Protein AF-A0A7C7QKV4-F1 (afdb_monomer_lite)

pLDDT: mean 95.87, std 2.91, range [82.12, 98.12]

Structure (mmCIF, N/CA/C/O backbone):
data_AF-A0A7C7QKV4-F1
#
_entry.id   AF-A0A7C7QKV4-F1
#
loop_
_atom_site.group_PDB
_atom_site.id
_atom_site.type_symbol
_atom_site.label_atom_id
_atom_site.label_alt_id
_atom_site.label_comp_id
_atom_site.label_asym_id
_atom_site.label_entity_id
_atom_site.label_seq_id
_atom_site.pdbx_PDB_ins_code
_atom_site.Cartn_x
_atom_site.Cartn_y
_atom_site.Cartn_z
_atom_site.occupancy
_atom_site.B_iso_or_equiv
_atom_site.auth_seq_id
_atom_site.auth_comp_id
_atom_site.auth_asym_id
_atom_site.auth_atom_id
_atom_site.pdbx_PDB_model_num
ATOM 1 N N . MET A 1 1 ? -16.796 17.991 -0.378 1.00 82.12 1 MET A N 1
ATOM 2 C CA . MET A 1 1 ? -15.336 18.202 -0.212 1.00 82.12 1 MET A CA 1
ATOM 3 C C . MET A 1 1 ? -14.877 17.682 1.145 1.00 82.12 1 MET A C 1
ATOM 5 O O . MET A 1 1 ? -13.930 16.908 1.186 1.00 82.12 1 MET A O 1
ATOM 9 N N . GLU A 1 2 ? -15.575 18.044 2.225 1.00 94.56 2 GLU A N 1
ATOM 10 C CA . GLU A 1 2 ? -15.257 17.630 3.601 1.00 94.56 2 GLU A CA 1
ATOM 11 C C . GLU A 1 2 ? -15.177 16.106 3.791 1.00 94.56 2 GLU A C 1
ATOM 13 O O . GLU A 1 2 ? -14.196 15.623 4.347 1.00 94.56 2 GLU A O 1
ATOM 18 N N . ASP A 1 3 ? -16.121 15.331 3.246 1.00 96.56 3 ASP A N 1
ATOM 19 C CA . ASP A 1 3 ? -16.115 13.862 3.389 1.00 96.56 3 ASP A CA 1
ATOM 20 C C . ASP A 1 3 ? -14.900 13.183 2.743 1.00 96.56 3 ASP A C 1
ATOM 22 O O . ASP A 1 3 ? -14.348 12.218 3.273 1.00 96.56 3 ASP A O 1
ATOM 26 N N . ILE A 1 4 ? -14.459 13.700 1.591 1.00 97.00 4 ILE A N 1
ATOM 27 C CA . ILE A 1 4 ? -13.287 13.176 0.878 1.00 97.00 4 ILE A CA 1
ATOM 28 C C . ILE A 1 4 ? -12.029 13.461 1.698 1.00 97.00 4 ILE A C 1
ATOM 30 O O . ILE A 1 4 ? -11.210 12.565 1.895 1.00 97.00 4 ILE A O 1
ATOM 34 N N . LEU A 1 5 ? -11.899 14.688 2.211 1.00 97.19 5 LEU A N 1
ATOM 35 C CA . LEU A 1 5 ? -10.775 15.079 3.058 1.00 97.19 5 LEU A CA 1
ATOM 36 C C . LEU A 1 5 ? -10.724 14.235 4.326 1.00 97.19 5 LEU A C 1
ATOM 38 O O . LEU A 1 5 ? -9.668 13.702 4.653 1.00 97.19 5 LEU A O 1
ATOM 42 N N . LYS A 1 6 ? -11.866 14.040 4.990 1.00 97.06 6 LYS A N 1
ATOM 43 C CA . LYS A 1 6 ? -11.965 13.174 6.163 1.00 97.06 6 LYS A CA 1
ATOM 44 C C . LYS A 1 6 ? -11.447 11.766 5.865 1.00 97.06 6 LYS A C 1
ATOM 46 O O . LYS A 1 6 ? -10.607 11.263 6.601 1.00 97.06 6 LYS A O 1
ATOM 51 N N . ARG A 1 7 ? -11.860 11.167 4.743 1.00 95.25 7 ARG A N 1
ATOM 52 C CA . ARG A 1 7 ? -11.398 9.830 4.340 1.00 95.25 7 ARG A CA 1
ATOM 53 C C . ARG A 1 7 ? -9.889 9.771 4.086 1.00 95.25 7 ARG A C 1
ATOM 55 O O . ARG A 1 7 ? -9.257 8.788 4.459 1.00 95.25 7 ARG A O 1
ATOM 62 N N . ILE A 1 8 ? -9.310 10.801 3.468 1.00 96.94 8 ILE A N 1
ATOM 63 C CA . ILE A 1 8 ? -7.855 10.892 3.270 1.00 96.94 8 ILE A CA 1
ATOM 64 C C . ILE A 1 8 ? -7.142 10.979 4.627 1.00 96.94 8 ILE A C 1
ATOM 66 O O . ILE A 1 8 ? -6.176 10.253 4.849 1.00 96.94 8 ILE A O 1
ATOM 70 N N . PHE A 1 9 ? -7.638 11.816 5.545 1.00 96.94 9 PHE A N 1
ATOM 71 C CA . PHE A 1 9 ? -7.082 11.957 6.893 1.00 96.94 9 PHE A CA 1
ATOM 72 C C . PHE A 1 9 ? -7.148 10.659 7.696 1.00 96.94 9 PHE A C 1
ATOM 74 O O . PHE A 1 9 ? -6.160 10.295 8.328 1.00 96.94 9 PHE A O 1
ATOM 81 N N . ASP A 1 10 ? -8.274 9.951 7.650 1.00 95.12 10 ASP A N 1
ATOM 82 C CA . ASP A 1 10 ? -8.444 8.682 8.359 1.00 95.12 10 ASP A CA 1
ATOM 83 C C . ASP A 1 10 ? -7.421 7.640 7.875 1.00 95.12 10 ASP A C 1
ATOM 85 O O . ASP A 1 10 ? -6.815 6.947 8.693 1.00 95.12 10 ASP A O 1
ATOM 89 N N . ILE A 1 11 ? -7.157 7.589 6.561 1.00 96.44 11 ILE A N 1
ATOM 90 C CA . ILE A 1 11 ? -6.145 6.695 5.981 1.00 96.44 11 ILE A CA 1
ATOM 91 C C . ILE A 1 11 ? -4.726 7.124 6.366 1.00 96.44 11 ILE A C 1
ATOM 93 O O . ILE A 1 11 ? -3.918 6.291 6.767 1.00 96.44 11 ILE A O 1
ATOM 97 N N . ALA A 1 12 ? -4.414 8.417 6.257 1.00 96.06 12 ALA A N 1
ATOM 98 C CA . ALA A 1 12 ? -3.080 8.947 6.536 1.00 96.06 12 ALA A CA 1
ATOM 99 C C . ALA A 1 12 ? -2.705 8.884 8.027 1.00 96.06 12 ALA A C 1
ATOM 101 O O . ALA A 1 12 ? -1.527 8.761 8.358 1.00 96.06 12 ALA A O 1
ATOM 102 N N . LYS A 1 13 ? -3.691 8.957 8.929 1.00 97.50 13 LYS A N 1
ATOM 103 C CA . LYS A 1 13 ? -3.486 8.876 10.382 1.00 97.50 13 LYS A CA 1
ATOM 104 C C . LYS A 1 13 ? -3.015 7.490 10.830 1.00 97.50 13 LYS A C 1
ATOM 106 O O . LYS A 1 13 ? -2.226 7.401 11.767 1.00 97.50 13 LYS A O 1
ATOM 111 N N . ASP A 1 14 ? -3.496 6.430 10.184 1.00 96.69 14 ASP A N 1
ATOM 112 C CA . ASP A 1 14 ? -3.041 5.054 10.411 1.00 96.69 14 ASP A CA 1
ATOM 113 C C . ASP A 1 14 ? -3.014 4.267 9.081 1.00 96.69 14 ASP A C 1
ATOM 115 O O . ASP A 1 14 ? -3.953 3.524 8.745 1.00 96.69 14 ASP A O 1
ATOM 119 N N . PRO A 1 15 ? -1.933 4.417 8.292 1.00 95.94 15 PRO A N 1
ATOM 120 C CA . PRO A 1 15 ? -1.831 3.771 6.987 1.00 95.94 15 PRO A CA 1
ATOM 121 C C . PRO A 1 15 ? -1.775 2.246 7.118 1.00 95.94 15 PRO A C 1
ATOM 123 O O . PRO A 1 15 ? -2.335 1.528 6.289 1.00 95.94 15 PRO A O 1
ATOM 126 N N . TYR A 1 16 ? -1.176 1.723 8.193 1.00 96.12 16 TYR A N 1
ATOM 127 C CA . TYR A 1 16 ? -1.096 0.283 8.417 1.00 96.12 16 TYR A CA 1
ATOM 128 C C . TYR A 1 16 ? -2.462 -0.330 8.706 1.00 96.12 16 TYR A C 1
ATOM 130 O O . TYR A 1 16 ? -2.751 -1.421 8.210 1.00 96.12 16 TYR A O 1
ATOM 138 N N . GLN A 1 17 ? -3.314 0.344 9.483 1.00 96.88 17 GLN A N 1
ATOM 139 C CA . GLN A 1 17 ? -4.681 -0.116 9.710 1.00 96.88 17 GLN A CA 1
ATOM 140 C C . GLN A 1 17 ? -5.481 -0.138 8.408 1.00 96.88 17 GLN A C 1
ATOM 142 O O . GLN A 1 17 ? -6.105 -1.151 8.094 1.00 96.88 17 GLN A O 1
ATOM 147 N N . SER A 1 18 ? -5.362 0.913 7.598 1.00 96.19 18 SER A N 1
ATOM 148 C CA . SER A 1 18 ? -6.019 1.003 6.289 1.00 96.19 18 SER A CA 1
ATOM 149 C C . SER A 1 18 ? -5.606 -0.136 5.351 1.00 96.19 18 SER A C 1
ATOM 151 O O . SER A 1 18 ? -6.447 -0.768 4.711 1.00 96.19 18 SER A O 1
ATOM 153 N N . VAL A 1 19 ? -4.312 -0.467 5.324 1.00 97.19 19 VAL A N 1
ATOM 154 C CA . VAL A 1 19 ? -3.768 -1.599 4.560 1.00 97.19 19 VAL A CA 1
ATOM 155 C C . VAL A 1 19 ? -4.269 -2.942 5.104 1.00 97.19 19 VAL A C 1
ATOM 157 O O . VAL A 1 19 ? -4.619 -3.832 4.322 1.00 97.19 19 VAL A O 1
ATOM 160 N N . ARG A 1 20 ? -4.344 -3.111 6.434 1.00 96.94 20 ARG A N 1
ATOM 161 C CA . ARG A 1 20 ? -4.907 -4.320 7.065 1.00 96.94 20 ARG A CA 1
ATOM 162 C C . ARG A 1 20 ? -6.369 -4.522 6.676 1.00 96.94 20 ARG A C 1
ATOM 164 O O . ARG A 1 20 ? -6.747 -5.643 6.333 1.00 96.94 20 ARG A O 1
ATOM 171 N N . ASP A 1 21 ? -7.172 -3.467 6.706 1.00 96.81 21 ASP A N 1
ATOM 172 C CA . ASP A 1 21 ? -8.597 -3.540 6.387 1.00 96.81 21 ASP A CA 1
ATOM 173 C C . ASP A 1 21 ? -8.830 -3.779 4.894 1.00 96.81 21 ASP A C 1
ATOM 175 O O . ASP A 1 21 ? -9.633 -4.642 4.532 1.00 96.81 21 ASP A O 1
ATOM 179 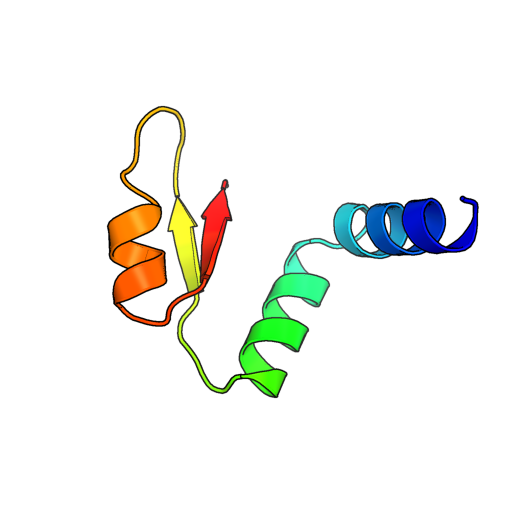N N . TRP A 1 22 ? -8.044 -3.140 4.020 1.00 97.12 22 TRP A N 1
ATOM 180 C CA . TRP A 1 22 ? -8.060 -3.435 2.586 1.00 97.12 22 TRP A CA 1
ATOM 181 C C . TRP A 1 22 ? -7.734 -4.907 2.310 1.00 97.12 22 TRP A C 1
ATOM 183 O O . TRP A 1 22 ? -8.461 -5.580 1.574 1.00 97.12 22 TRP A O 1
ATOM 193 N N . LYS A 1 23 ? -6.684 -5.439 2.951 1.00 97.31 23 LYS A N 1
ATOM 194 C CA . LYS A 1 23 ? -6.264 -6.838 2.807 1.00 97.31 23 LYS A CA 1
ATOM 195 C C . LYS A 1 23 ? -7.369 -7.811 3.221 1.00 97.31 23 LYS A C 1
ATOM 197 O O . LYS A 1 23 ? -7.610 -8.786 2.510 1.00 97.31 23 LYS A O 1
ATOM 202 N N . LYS A 1 24 ? -8.048 -7.539 4.343 1.00 96.94 24 LYS A N 1
ATOM 203 C CA . LYS A 1 24 ? -9.190 -8.335 4.825 1.00 96.94 24 LYS A CA 1
ATOM 204 C C . LYS A 1 24 ? -10.365 -8.298 3.847 1.00 96.94 24 LYS A C 1
ATOM 206 O O . LYS A 1 24 ? -10.919 -9.348 3.549 1.00 96.94 24 LYS A O 1
ATOM 211 N N . ALA A 1 25 ? -10.715 -7.118 3.333 1.00 97.56 25 ALA A N 1
ATOM 212 C CA . ALA A 1 25 ? -11.865 -6.938 2.447 1.00 97.56 25 ALA A CA 1
ATOM 213 C C . ALA A 1 25 ? -11.687 -7.601 1.070 1.00 97.56 25 ALA A C 1
ATOM 215 O O . ALA A 1 25 ? -12.655 -8.094 0.499 1.00 97.56 25 ALA A O 1
ATOM 216 N N . HIS A 1 26 ? -10.460 -7.637 0.540 1.00 96.75 26 HIS A N 1
ATOM 217 C CA . HIS A 1 26 ? -10.195 -8.143 -0.814 1.00 96.75 26 HIS A CA 1
ATOM 218 C C . HIS A 1 26 ? -9.632 -9.569 -0.836 1.00 96.75 26 HIS A C 1
ATOM 220 O O . HIS A 1 26 ? -9.612 -10.203 -1.891 1.00 96.75 26 HIS A O 1
ATOM 226 N N . ASN A 1 27 ? -9.157 -10.079 0.307 1.00 96.56 27 ASN A N 1
ATOM 227 C CA . ASN A 1 27 ? -8.451 -11.357 0.412 1.00 96.56 27 ASN A CA 1
ATOM 228 C C . ASN A 1 27 ? -7.276 -11.466 -0.589 1.00 96.56 27 ASN A C 1
ATOM 230 O O . ASN A 1 27 ? -7.084 -12.478 -1.268 1.00 96.56 27 ASN A O 1
ATOM 234 N N . LYS A 1 28 ? -6.506 -10.377 -0.722 1.00 96.56 28 LYS A N 1
ATOM 235 C CA . LYS A 1 28 ? -5.356 -10.244 -1.636 1.00 96.56 28 LYS A CA 1
ATOM 236 C C . LYS A 1 28 ? -4.050 -10.008 -0.876 1.00 96.56 28 LYS A C 1
ATOM 238 O O . LYS A 1 28 ? -4.037 -9.816 0.337 1.00 96.56 28 LYS A O 1
ATOM 243 N N . LYS A 1 29 ? -2.920 -10.053 -1.586 1.00 97.62 29 LYS A N 1
ATOM 244 C CA . LYS A 1 29 ? -1.598 -9.743 -1.019 1.00 97.62 29 LYS A CA 1
ATOM 245 C C . LYS A 1 29 ? -1.342 -8.233 -1.028 1.00 97.62 29 LYS A C 1
ATOM 247 O O . LYS A 1 29 ? -1.946 -7.496 -1.801 1.00 97.62 29 LYS A O 1
ATOM 252 N N . VAL A 1 30 ? -0.428 -7.803 -0.163 1.00 97.94 30 VAL A N 1
ATOM 253 C CA . VAL A 1 30 ? 0.086 -6.430 -0.082 1.00 97.94 30 VAL A CA 1
ATOM 254 C C . VAL A 1 30 ? 1.596 -6.506 -0.260 1.00 97.94 30 VAL A C 1
ATOM 256 O O . VAL A 1 30 ? 2.217 -7.377 0.354 1.00 97.94 30 VAL A O 1
ATOM 259 N N . ILE A 1 31 ? 2.163 -5.631 -1.087 1.00 97.50 31 ILE A N 1
ATOM 260 C CA . ILE A 1 31 ? 3.597 -5.581 -1.385 1.00 97.50 31 ILE A CA 1
ATOM 261 C C . ILE A 1 31 ? 4.120 -4.177 -1.069 1.00 97.50 31 ILE A C 1
ATOM 263 O O . ILE A 1 31 ? 3.610 -3.187 -1.591 1.00 97.50 31 ILE A O 1
ATOM 267 N N . GLY A 1 32 ? 5.133 -4.105 -0.204 1.00 96.31 32 GLY A N 1
ATOM 268 C CA . GLY A 1 32 ? 5.835 -2.860 0.103 1.00 96.31 32 GLY A CA 1
ATOM 269 C C . GLY A 1 32 ? 6.737 -2.439 -1.057 1.00 96.31 32 GLY A C 1
ATOM 270 O O . GLY A 1 32 ? 7.460 -3.272 -1.604 1.00 96.31 32 GLY A O 1
ATOM 271 N N . CYS A 1 33 ? 6.688 -1.163 -1.421 1.00 96.06 33 CYS A N 1
ATOM 272 C CA . CYS A 1 33 ? 7.427 -0.570 -2.526 1.00 96.06 33 CYS A CA 1
ATOM 273 C C . CYS A 1 33 ? 8.355 0.509 -1.969 1.00 96.06 33 CYS A C 1
ATOM 275 O O . CYS A 1 33 ? 7.887 1.519 -1.453 1.00 96.06 33 CYS A O 1
ATOM 277 N N . TYR A 1 34 ? 9.668 0.300 -2.048 1.00 94.50 34 TYR A N 1
ATOM 278 C CA . TYR A 1 34 ? 10.615 1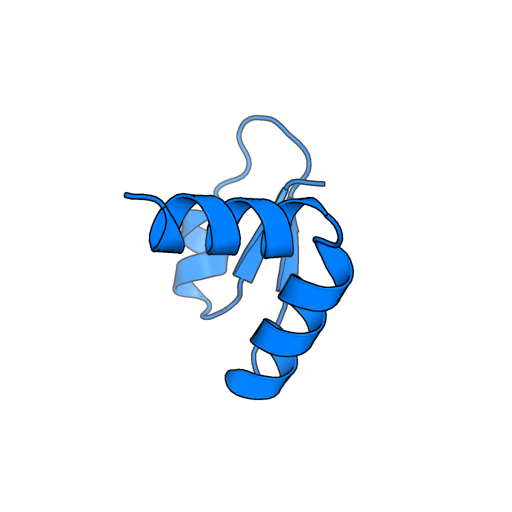.343 -1.664 1.00 94.50 34 TYR A CA 1
ATOM 279 C C . TYR A 1 34 ? 10.798 2.326 -2.836 1.0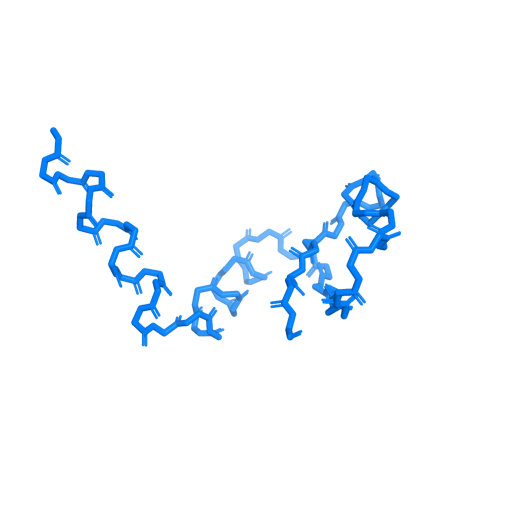0 94.50 34 TYR A C 1
ATOM 281 O O . TYR A 1 34 ? 10.832 1.873 -3.986 1.00 94.50 34 TYR A O 1
ATOM 289 N N . PRO A 1 35 ? 10.913 3.643 -2.588 1.00 90.25 35 PRO A N 1
ATOM 290 C CA . PRO A 1 35 ? 11.079 4.644 -3.643 1.00 90.25 35 PRO A CA 1
ATOM 291 C C . PRO A 1 35 ? 12.264 4.348 -4.587 1.00 90.25 35 PRO A C 1
ATOM 293 O O . PRO A 1 35 ? 13.230 3.690 -4.211 1.00 90.25 35 PRO A O 1
ATOM 296 N N . MET A 1 36 ? 12.297 4.847 -5.826 1.00 86.31 36 MET A N 1
ATOM 297 C CA . MET A 1 36 ? 11.432 5.876 -6.436 1.00 86.31 36 MET A CA 1
ATOM 298 C C . MET A 1 36 ? 10.736 5.412 -7.731 1.00 86.31 36 MET A C 1
ATOM 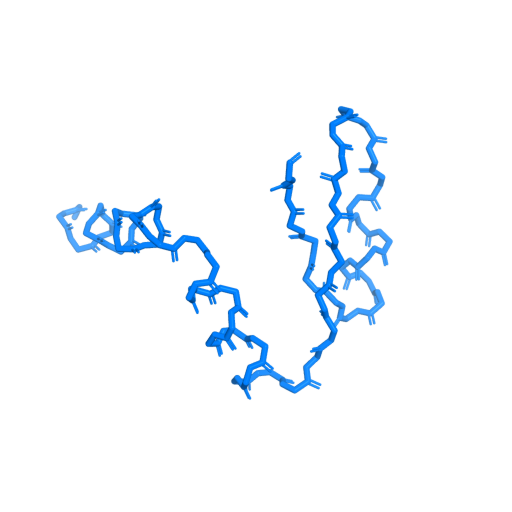300 O O . MET A 1 36 ? 9.783 6.044 -8.168 1.00 86.31 36 MET A O 1
ATOM 304 N N . TYR A 1 37 ? 11.201 4.317 -8.340 1.00 89.88 37 TYR A N 1
ATOM 305 C CA . TYR A 1 37 ? 10.779 3.870 -9.677 1.00 89.88 37 TYR A CA 1
ATOM 306 C C . TYR A 1 37 ? 10.471 2.371 -9.718 1.00 89.88 37 TYR A C 1
ATOM 308 O O . TYR A 1 37 ? 10.837 1.666 -10.660 1.00 89.88 37 TYR A O 1
ATOM 316 N N . LEU A 1 38 ? 9.859 1.854 -8.657 1.00 92.88 38 LEU A N 1
ATOM 317 C CA . LEU A 1 38 ? 9.400 0.473 -8.645 1.00 92.88 38 LEU A CA 1
ATOM 318 C C . LEU A 1 38 ? 8.137 0.365 -9.522 1.00 92.88 38 LEU A C 1
ATOM 320 O O . LEU A 1 38 ? 7.245 1.197 -9.373 1.00 92.88 38 LEU A O 1
ATOM 324 N N . PRO A 1 39 ? 8.039 -0.624 -10.430 1.00 95.19 39 PRO A N 1
ATOM 325 C CA . PRO A 1 39 ? 6.885 -0.773 -11.317 1.00 95.19 39 PRO A CA 1
ATOM 326 C C . PRO A 1 39 ? 5.662 -1.304 -10.552 1.00 95.19 39 PRO A C 1
ATOM 328 O O . PRO A 1 39 ? 5.386 -2.510 -10.527 1.00 95.19 39 PRO A O 1
ATOM 331 N N . GLU A 1 40 ? 4.934 -0.402 -9.895 1.00 97.31 40 GLU A N 1
ATOM 332 C CA . GLU A 1 40 ? 3.707 -0.693 -9.144 1.00 97.31 40 GLU A CA 1
ATOM 333 C C . GLU A 1 40 ? 2.624 -1.345 -10.019 1.00 97.31 40 GLU A C 1
ATOM 335 O O . GLU A 1 40 ? 1.803 -2.124 -9.530 1.00 97.31 40 GLU A O 1
ATOM 340 N N . GLU A 1 41 ? 2.663 -1.110 -11.331 1.00 97.62 41 GLU A N 1
ATOM 341 C CA . GLU A 1 41 ? 1.740 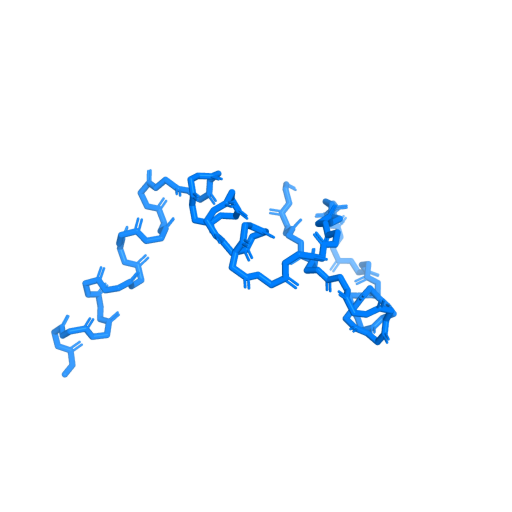-1.672 -12.313 1.00 97.62 41 GLU A CA 1
ATOM 342 C C . GLU A 1 41 ? 1.803 -3.201 -12.355 1.00 97.62 41 GLU A C 1
ATOM 344 O O . GLU A 1 41 ? 0.769 -3.853 -12.505 1.00 97.62 41 GLU A O 1
ATOM 349 N N . ILE A 1 42 ? 2.990 -3.796 -12.176 1.00 97.75 42 ILE A N 1
ATOM 350 C CA . ILE A 1 42 ? 3.156 -5.259 -12.147 1.00 97.75 42 ILE A CA 1
ATOM 351 C C . ILE A 1 42 ? 2.485 -5.839 -10.896 1.00 97.75 42 ILE A C 1
ATOM 353 O O . ILE A 1 42 ? 1.800 -6.862 -10.967 1.00 97.75 42 ILE A O 1
ATOM 357 N N . ILE A 1 43 ? 2.643 -5.172 -9.749 1.00 97.62 43 ILE A N 1
ATOM 358 C CA . ILE A 1 43 ? 2.024 -5.578 -8.479 1.00 97.62 43 ILE A CA 1
ATOM 359 C C . ILE A 1 43 ? 0.500 -5.480 -8.588 1.00 97.62 43 ILE A C 1
ATOM 361 O O . ILE A 1 43 ? -0.210 -6.425 -8.229 1.00 97.62 43 ILE A O 1
ATOM 365 N N . HIS A 1 44 ? 0.007 -4.369 -9.137 1.00 97.62 44 HIS A N 1
ATOM 366 C CA . HIS A 1 44 ? -1.414 -4.154 -9.376 1.00 97.62 44 HIS A CA 1
ATOM 367 C C . HIS A 1 44 ? -1.995 -5.205 -10.337 1.00 97.62 44 HIS A C 1
ATOM 369 O O . HIS A 1 44 ? -3.023 -5.814 -10.038 1.00 97.62 44 HIS A O 1
ATOM 375 N N . ALA A 1 45 ? -1.319 -5.490 -11.457 1.00 98.12 45 ALA A N 1
ATOM 376 C CA . ALA A 1 45 ? -1.740 -6.505 -12.428 1.00 98.12 45 ALA A CA 1
ATOM 377 C C . ALA A 1 45 ? -1.775 -7.926 -11.835 1.00 98.12 45 ALA A C 1
ATOM 379 O O . ALA A 1 45 ? -2.627 -8.731 -12.209 1.00 98.12 45 ALA A O 1
ATOM 380 N N . ALA A 1 46 ? -0.909 -8.227 -10.861 1.00 97.31 46 ALA A N 1
ATOM 381 C CA . ALA A 1 46 ? -0.937 -9.479 -10.102 1.00 97.31 46 ALA A CA 1
ATOM 382 C C . ALA A 1 46 ? -2.093 -9.558 -9.076 1.00 97.31 46 ALA A C 1
ATOM 384 O O . ALA A 1 46 ? -2.238 -10.563 -8.372 1.00 97.31 46 ALA A O 1
ATOM 385 N N . GLY A 1 47 ? -2.918 -8.511 -8.966 1.00 96.56 47 GLY A N 1
ATOM 386 C CA . GLY A 1 47 ? -4.033 -8.425 -8.027 1.00 96.56 47 GLY A CA 1
ATOM 387 C C . GLY A 1 47 ? -3.599 -8.173 -6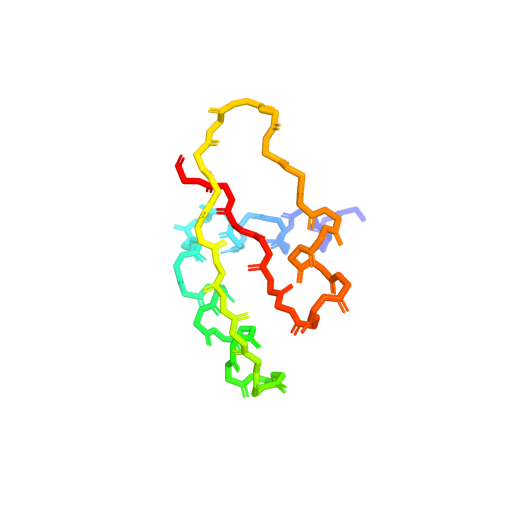.583 1.00 96.56 47 GLY A C 1
ATOM 388 O O . GLY A 1 47 ? -4.326 -8.550 -5.663 1.00 96.56 47 GLY A O 1
ATOM 389 N N . ALA A 1 48 ? -2.417 -7.590 -6.374 1.00 98.00 48 ALA A N 1
ATOM 390 C CA . ALA A 1 48 ? -1.919 -7.166 -5.070 1.00 98.00 48 ALA A CA 1
ATOM 391 C C . ALA A 1 48 ? -1.956 -5.635 -4.934 1.00 98.00 48 ALA A C 1
ATOM 393 O O . ALA A 1 48 ? -1.990 -4.915 -5.928 1.00 98.00 48 ALA A O 1
ATOM 394 N N . LEU A 1 49 ? -1.942 -5.141 -3.693 1.00 97.81 49 LEU A N 1
ATOM 395 C CA . LEU A 1 49 ? -1.849 -3.707 -3.406 1.00 97.81 49 LEU A CA 1
ATOM 396 C C . LEU A 1 49 ? -0.375 -3.284 -3.272 1.00 97.81 49 LEU A C 1
ATOM 398 O O . LEU A 1 49 ? 0.277 -3.763 -2.333 1.00 97.81 49 LEU A O 1
ATOM 402 N N . PRO A 1 50 ? 0.149 -2.409 -4.151 1.00 97.38 50 PRO A N 1
ATOM 403 C CA . PRO A 1 50 ? 1.411 -1.719 -3.908 1.00 97.38 50 PRO A CA 1
ATOM 404 C C . PRO A 1 50 ? 1.234 -0.684 -2.788 1.00 97.38 50 PRO A C 1
ATOM 406 O O . PRO A 1 50 ? 0.247 0.050 -2.752 1.00 97.38 50 PRO A O 1
ATOM 409 N N . VAL A 1 51 ? 2.168 -0.656 -1.838 1.00 96.69 51 VAL A N 1
ATOM 410 C CA . VAL A 1 51 ? 2.192 0.313 -0.734 1.00 96.69 51 VAL A CA 1
ATOM 411 C C . VAL A 1 51 ? 3.588 0.895 -0.639 1.00 96.69 51 VAL A C 1
ATOM 413 O O . VAL A 1 51 ? 4.527 0.160 -0.342 1.00 96.69 51 VAL A O 1
ATOM 416 N N . VAL A 1 52 ? 3.728 2.198 -0.863 1.00 94.62 52 VAL A N 1
ATOM 417 C CA . VAL A 1 52 ? 5.012 2.883 -0.689 1.00 94.62 52 VAL A CA 1
ATOM 418 C C . VAL A 1 52 ? 5.376 2.925 0.796 1.00 94.62 52 VAL A C 1
ATOM 420 O O . VAL A 1 52 ? 4.531 3.271 1.626 1.00 94.62 52 VAL A O 1
ATOM 423 N N . ILE A 1 53 ? 6.613 2.539 1.117 1.00 91.75 53 ILE A N 1
ATOM 424 C CA . ILE A 1 53 ? 7.167 2.488 2.481 1.00 91.75 53 ILE A CA 1
ATOM 425 C C . ILE A 1 53 ? 8.415 3.352 2.628 1.00 91.75 53 ILE A C 1
ATOM 427 O O . ILE A 1 53 ? 9.186 3.454 1.648 1.00 91.75 53 ILE A O 1
#

Secondary structure (DSSP, 8-state):
-HHHHHHHHHHHH-HHHHHHHHHHHHT--EEEE-SS---HHHHHHTT-EEEE-

Radius of gyration: 12.42 Å; chains: 1; bounding box: 28×30×23 Å

Foldseek 3Di:
DVVVVVVVCVCVVPVPVVLVVVCVVQVAAEDEDEDDDDPQVVCVVVVYHYDYD

Sequence (53 aa):
MEDILKRIFDIAKDPYQSVRDWKKAHNKKVIGCYPMYLPEEIIHAAGALPVVI